Protein AF-R9J245-F1 (afdb_monomer_lite)

Secondary structure (DSSP, 8-state):
--HHHHHHHHHHHHHHHHHHHHHHHHTTS----HHHHHHHHHHHHHHHH-S-------S----------

Sequence (69 aa):
MSIEEKYKKKNVDIQQHVRSEMENIKKGISKKNLVQLNVILDELEKTLNNKCLPLSYPRIIVDSWDFQD

Structure (mmCIF, N/CA/C/O backbone):
data_AF-R9J245-F1
#
_entry.id   AF-R9J245-F1
#
loop_
_atom_site.group_PDB
_atom_site.id
_atom_site.type_symbol
_atom_site.label_atom_id
_atom_site.label_alt_id
_atom_site.label_comp_id
_atom_site.label_asym_id
_atom_site.label_entity_id
_atom_site.label_seq_id
_atom_site.pdbx_PDB_ins_code
_atom_site.Cartn_x
_atom_site.Cartn_y
_atom_site.Cartn_z
_atom_site.occupancy
_atom_site.B_iso_or_equiv
_atom_site.auth_seq_id
_atom_site.auth_comp_id
_atom_site.auth_asym_id
_atom_site.auth_atom_id
_atom_site.pdbx_PDB_model_num
ATOM 1 N N . MET A 1 1 ? 19.949 11.447 -6.419 1.00 62.94 1 MET A N 1
ATOM 2 C CA . MET A 1 1 ? 18.889 10.494 -6.037 1.00 62.94 1 MET A CA 1
ATOM 3 C C . MET A 1 1 ? 17.995 10.278 -7.244 1.00 62.94 1 MET A C 1
ATOM 5 O O . MET A 1 1 ? 17.387 11.241 -7.715 1.00 62.94 1 MET A O 1
ATOM 9 N N . SER A 1 2 ? 17.997 9.060 -7.775 1.00 83.56 2 SER A N 1
ATOM 10 C CA . SER A 1 2 ? 17.180 8.646 -8.914 1.00 83.56 2 SER A CA 1
ATOM 11 C C . SER A 1 2 ? 15.691 8.769 -8.582 1.00 83.56 2 SER A C 1
ATOM 13 O O . SER A 1 2 ? 15.285 8.743 -7.417 1.00 83.56 2 SER A O 1
ATOM 15 N N . ILE A 1 3 ? 14.863 8.916 -9.612 1.00 82.62 3 ILE A N 1
ATOM 16 C CA . ILE A 1 3 ? 13.403 8.959 -9.479 1.00 82.62 3 ILE A CA 1
ATOM 17 C C . ILE A 1 3 ? 12.903 7.692 -8.766 1.00 82.62 3 ILE A C 1
ATOM 19 O O . ILE A 1 3 ? 12.084 7.787 -7.855 1.00 82.62 3 ILE A O 1
ATOM 23 N N . GLU A 1 4 ? 13.474 6.532 -9.093 1.00 80.81 4 GLU A N 1
ATOM 24 C CA . GLU A 1 4 ? 13.141 5.249 -8.464 1.00 80.81 4 GLU A CA 1
ATOM 25 C C . GLU A 1 4 ? 13.420 5.245 -6.950 1.00 80.81 4 GLU A C 1
ATOM 27 O O . GLU A 1 4 ? 12.599 4.785 -6.161 1.00 80.81 4 GLU A O 1
ATOM 32 N N . GLU A 1 5 ? 14.547 5.813 -6.518 1.00 83.56 5 GLU A N 1
ATOM 33 C CA . GLU A 1 5 ? 14.910 5.911 -5.098 1.00 83.56 5 GLU A CA 1
ATOM 34 C C . GLU A 1 5 ? 13.964 6.845 -4.337 1.00 83.56 5 GLU A C 1
ATOM 36 O O . GLU A 1 5 ? 13.550 6.539 -3.218 1.00 83.56 5 GLU A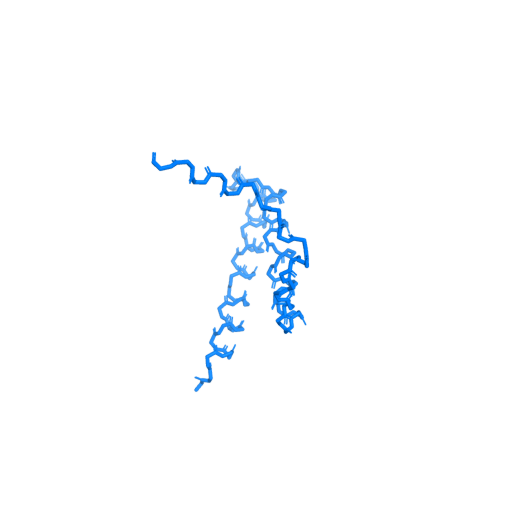 O 1
ATOM 41 N N . LYS A 1 6 ? 13.568 7.965 -4.958 1.00 87.19 6 LYS A N 1
ATOM 42 C CA . LYS A 1 6 ? 12.576 8.886 -4.384 1.00 87.19 6 LYS A CA 1
ATOM 43 C C . LYS A 1 6 ? 11.218 8.203 -4.209 1.00 87.19 6 LYS A C 1
ATOM 45 O O . LYS A 1 6 ? 10.580 8.396 -3.176 1.00 87.19 6 LYS A O 1
ATOM 50 N N . TYR A 1 7 ? 10.791 7.406 -5.190 1.00 83.62 7 TYR A N 1
ATOM 51 C CA . TYR A 1 7 ? 9.549 6.635 -5.106 1.00 83.62 7 TYR A CA 1
ATOM 52 C C . TYR A 1 7 ? 9.612 5.561 -4.023 1.00 83.62 7 TYR A C 1
ATOM 54 O O . TYR A 1 7 ? 8.696 5.484 -3.209 1.00 83.62 7 TYR A O 1
ATOM 62 N N . LYS A 1 8 ? 10.703 4.789 -3.947 1.00 85.44 8 LYS A N 1
ATOM 63 C CA . LYS A 1 8 ? 10.893 3.784 -2.889 1.00 85.44 8 LYS A CA 1
ATOM 64 C C . LYS A 1 8 ? 10.848 4.412 -1.502 1.00 85.44 8 LYS A C 1
ATOM 66 O O . LYS A 1 8 ? 10.140 3.909 -0.637 1.00 85.44 8 LYS A O 1
ATOM 71 N N . LYS A 1 9 ? 11.535 5.542 -1.308 1.00 89.25 9 LYS A N 1
ATOM 72 C CA . LYS A 1 9 ? 11.517 6.265 -0.032 1.00 89.25 9 LYS A CA 1
ATOM 73 C C . LYS A 1 9 ? 10.104 6.714 0.346 1.00 89.25 9 LYS A C 1
ATOM 75 O O . LYS A 1 9 ? 9.656 6.421 1.447 1.00 89.25 9 LYS A O 1
ATOM 80 N N . LYS A 1 10 ? 9.378 7.342 -0.587 1.00 88.44 10 LYS A N 1
ATOM 81 C CA . LYS A 1 10 ? 7.980 7.738 -0.358 1.00 88.44 10 LYS A CA 1
ATOM 82 C C . LYS A 1 10 ? 7.080 6.545 -0.039 1.00 88.44 10 LYS A C 1
ATOM 84 O O . LYS A 1 10 ? 6.219 6.667 0.821 1.00 88.44 10 LYS A O 1
ATOM 89 N N . ASN A 1 11 ? 7.269 5.411 -0.713 1.00 87.12 11 ASN A N 1
ATOM 90 C CA . ASN A 1 11 ? 6.479 4.210 -0.452 1.00 87.12 11 ASN A CA 1
ATOM 91 C C . ASN A 1 11 ? 6.684 3.715 0.990 1.00 87.12 11 ASN A C 1
ATOM 93 O O . ASN A 1 11 ? 5.714 3.485 1.707 1.00 87.12 11 ASN A O 1
ATOM 97 N N . VAL A 1 12 ? 7.938 3.648 1.451 1.00 89.75 12 VAL A N 1
ATOM 98 C CA . VAL A 1 12 ? 8.271 3.275 2.837 1.00 89.75 12 VAL A CA 1
ATOM 99 C C . VAL A 1 12 ? 7.656 4.251 3.848 1.00 89.75 12 VAL A C 1
ATOM 101 O O . VAL A 1 12 ? 7.035 3.806 4.814 1.00 89.75 12 VAL A O 1
ATOM 104 N N . ASP A 1 13 ? 7.756 5.562 3.604 1.00 92.75 13 ASP A N 1
ATOM 105 C CA . ASP A 1 13 ? 7.159 6.582 4.480 1.00 92.75 13 ASP A CA 1
ATOM 106 C C . ASP A 1 13 ? 5.630 6.401 4.599 1.00 92.75 13 ASP A C 1
ATOM 108 O O . ASP A 1 13 ? 5.065 6.466 5.694 1.00 92.75 13 ASP A O 1
ATOM 112 N N . ILE A 1 14 ? 4.948 6.116 3.482 1.00 90.94 14 ILE A N 1
ATOM 113 C CA . ILE A 1 14 ? 3.496 5.883 3.463 1.00 90.94 14 ILE A CA 1
ATOM 114 C C . ILE A 1 14 ? 3.144 4.591 4.208 1.00 90.94 14 ILE A C 1
ATOM 116 O O . ILE A 1 14 ? 2.233 4.603 5.036 1.00 90.94 14 ILE A O 1
ATOM 120 N N . GLN A 1 15 ? 3.869 3.490 3.986 1.00 90.25 15 GLN A N 1
ATOM 121 C CA . GLN A 1 15 ? 3.640 2.235 4.712 1.00 90.25 15 GLN A CA 1
ATOM 122 C C . GLN A 1 15 ? 3.771 2.425 6.229 1.00 90.25 15 GLN A C 1
ATOM 124 O O . GLN A 1 15 ? 2.942 1.925 6.995 1.00 90.25 15 GLN A O 1
ATOM 129 N N . GLN A 1 16 ? 4.772 3.186 6.679 1.00 92.12 16 GLN A N 1
ATOM 130 C CA . GLN A 1 16 ? 4.963 3.488 8.097 1.00 92.12 16 GLN A CA 1
ATOM 131 C C . GLN A 1 16 ? 3.808 4.324 8.670 1.00 92.12 16 GLN A C 1
ATOM 133 O O . GLN A 1 16 ? 3.349 4.069 9.790 1.00 92.12 16 GL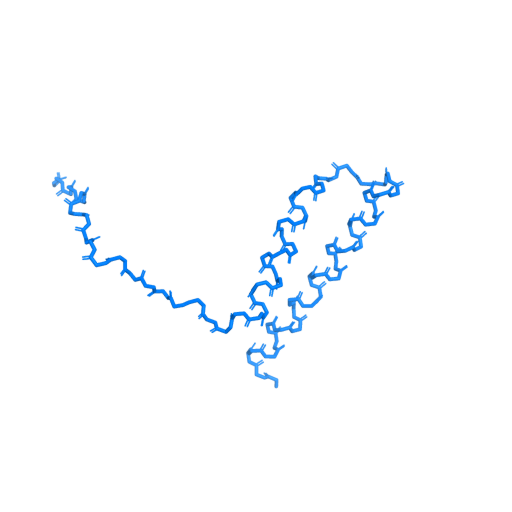N A O 1
ATOM 138 N N . HIS A 1 17 ? 3.296 5.285 7.898 1.00 91.12 17 HIS A N 1
ATOM 139 C CA . HIS A 1 17 ? 2.129 6.070 8.292 1.00 91.12 17 HIS A CA 1
ATOM 140 C C . HIS A 1 17 ? 0.874 5.194 8.425 1.00 91.12 17 HIS A C 1
ATOM 142 O O . HIS A 1 17 ? 0.182 5.262 9.440 1.00 91.12 17 HIS A O 1
ATOM 148 N N . VAL A 1 18 ? 0.616 4.309 7.455 1.00 88.69 18 VAL A N 1
ATOM 149 C CA . VAL A 1 18 ? -0.540 3.398 7.488 1.00 88.69 18 VAL A CA 1
ATOM 150 C C . VAL A 1 18 ? -0.447 2.428 8.673 1.00 88.69 18 VAL A C 1
ATOM 152 O O . VAL A 1 18 ? -1.442 2.219 9.365 1.00 88.69 18 VAL A O 1
ATOM 155 N N . ARG A 1 19 ? 0.745 1.902 8.994 1.00 89.38 19 ARG A N 1
ATOM 156 C CA . ARG A 1 19 ? 0.951 1.059 10.190 1.00 89.38 19 ARG A CA 1
ATOM 157 C C . ARG A 1 19 ? 0.652 1.806 11.492 1.00 89.38 19 ARG A C 1
ATOM 159 O O . ARG A 1 19 ? -0.043 1.267 12.351 1.00 89.38 19 ARG A O 1
ATOM 166 N N . SER A 1 20 ? 1.112 3.051 11.613 1.00 89.75 20 SER A N 1
ATOM 167 C CA . SER A 1 20 ? 0.806 3.909 12.771 1.00 89.75 20 SER A CA 1
ATOM 168 C C . SER A 1 20 ? -0.701 4.143 12.913 1.00 89.75 20 SER A C 1
ATOM 170 O O . SER A 1 20 ? -1.261 4.031 14.003 1.00 89.75 20 SER A O 1
ATOM 172 N N . GLU A 1 21 ? -1.390 4.393 11.800 1.00 87.00 21 GLU A N 1
ATOM 173 C CA . GLU A 1 21 ? -2.843 4.563 11.791 1.00 87.00 21 GLU A CA 1
ATOM 174 C C . GLU A 1 21 ? -3.586 3.279 12.183 1.00 87.00 21 GLU A C 1
ATOM 176 O O . GLU A 1 21 ? -4.564 3.340 12.927 1.00 87.00 21 GLU A O 1
ATOM 181 N N . MET A 1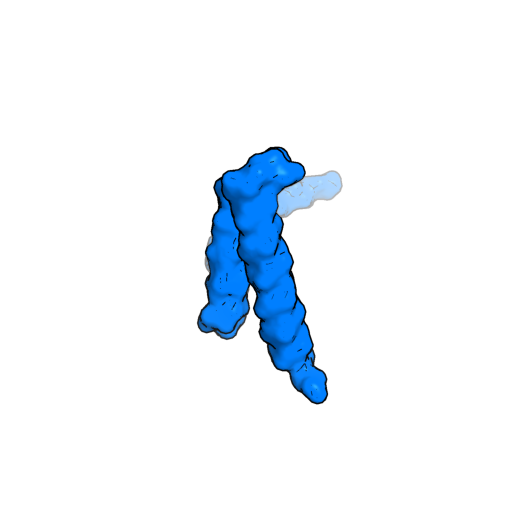 22 ? -3.105 2.104 11.770 1.00 85.50 22 MET A N 1
ATOM 182 C CA . MET A 1 22 ? -3.657 0.826 12.228 1.00 85.50 22 MET A CA 1
ATOM 183 C C . MET A 1 22 ? -3.478 0.610 13.731 1.00 85.50 22 MET A C 1
ATOM 185 O O . MET A 1 22 ? -4.386 0.093 14.385 1.00 85.50 22 MET A O 1
ATOM 189 N N . GLU A 1 23 ? -2.344 1.011 14.307 1.00 87.50 23 GLU A N 1
ATOM 190 C CA . 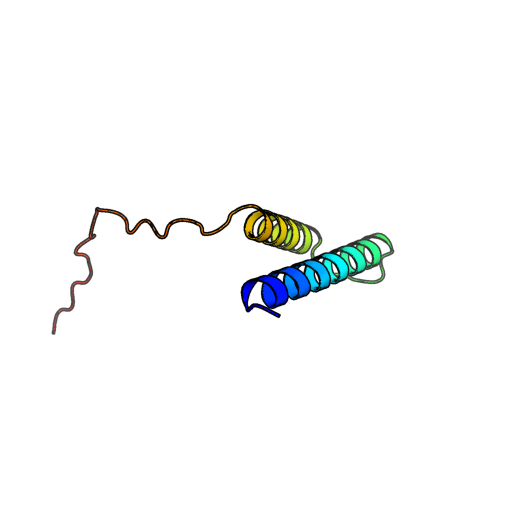GLU A 1 23 ? -2.162 0.989 15.761 1.00 87.50 23 GLU A CA 1
ATOM 191 C C . GLU A 1 23 ? -3.117 1.949 16.471 1.00 87.50 23 GLU A C 1
ATOM 193 O O . GLU A 1 23 ? -3.680 1.593 17.507 1.00 87.50 23 GLU A O 1
ATOM 198 N N . ASN A 1 24 ? -3.357 3.132 15.903 1.00 87.75 24 ASN A N 1
ATOM 199 C CA . ASN A 1 24 ? -4.328 4.090 16.431 1.00 87.75 24 ASN A CA 1
ATOM 200 C C . ASN A 1 24 ? -5.758 3.528 16.398 1.00 87.75 24 ASN A C 1
ATOM 202 O O . ASN A 1 24 ? -6.521 3.749 17.339 1.00 87.75 24 ASN A O 1
ATOM 206 N N . ILE A 1 25 ? -6.117 2.761 15.362 1.00 85.81 25 ILE A N 1
ATOM 207 C CA . ILE A 1 25 ? -7.399 2.040 15.294 1.00 85.81 25 ILE A CA 1
ATOM 208 C C . ILE A 1 25 ? -7.462 0.953 16.375 1.00 85.81 25 ILE A C 1
ATOM 210 O O . ILE A 1 25 ? -8.449 0.878 17.102 1.00 85.81 25 ILE A O 1
ATOM 214 N N . LYS A 1 26 ? -6.400 0.149 16.546 1.00 82.88 26 LYS A N 1
ATOM 215 C CA . LYS A 1 26 ? -6.333 -0.876 17.608 1.00 82.88 26 LYS A CA 1
ATOM 216 C C . LYS A 1 26 ? -6.463 -0.277 19.011 1.00 82.88 26 LYS A C 1
ATOM 218 O O . LYS A 1 26 ? -7.079 -0.888 19.876 1.00 82.88 26 LYS A O 1
ATOM 223 N N . LYS A 1 27 ? -5.907 0.918 19.228 1.00 87.38 27 LYS A N 1
ATOM 224 C CA . LYS A 1 27 ? -6.017 1.689 20.479 1.00 87.38 27 LYS A CA 1
ATOM 225 C C . LYS A 1 27 ? -7.370 2.404 20.635 1.00 87.38 27 LYS A C 1
ATOM 227 O O . LYS A 1 27 ? -7.591 3.045 21.655 1.00 87.38 27 LYS A O 1
ATOM 232 N N . GLY A 1 28 ? -8.263 2.328 19.643 1.00 80.56 28 GLY A N 1
ATOM 233 C CA . GLY A 1 28 ? -9.582 2.971 19.664 1.00 80.56 28 GLY A CA 1
ATOM 234 C C . GLY A 1 28 ? -9.562 4.490 19.451 1.00 80.56 28 GLY A C 1
ATOM 235 O O . GLY A 1 28 ? -10.587 5.144 19.622 1.00 80.56 28 GLY A O 1
ATOM 236 N N . ILE A 1 29 ? -8.415 5.058 19.066 1.00 78.12 29 ILE A N 1
ATOM 237 C CA . ILE A 1 29 ? -8.214 6.502 18.853 1.00 78.12 29 ILE A CA 1
ATOM 238 C C . ILE A 1 29 ? -8.796 6.933 17.498 1.00 78.12 29 ILE A C 1
ATOM 240 O O . ILE A 1 29 ? -9.256 8.061 17.335 1.00 78.12 29 ILE A O 1
ATOM 244 N N . SER A 1 30 ? -8.800 6.027 16.517 1.00 76.12 30 SER A N 1
ATOM 245 C CA . SER A 1 30 ? -9.250 6.289 15.150 1.00 76.12 30 SER A CA 1
ATOM 246 C C . SER A 1 30 ? -10.379 5.341 14.750 1.00 76.12 30 SER A C 1
ATOM 248 O O . SER A 1 30 ? -10.302 4.138 14.985 1.00 76.12 30 SER A O 1
ATOM 250 N N . LYS A 1 31 ? -11.424 5.880 14.108 1.00 77.88 31 LYS A N 1
ATOM 251 C CA . LYS A 1 31 ? -12.568 5.116 13.567 1.00 77.88 31 LYS A CA 1
ATOM 252 C C . LYS A 1 31 ? -12.399 4.738 12.088 1.00 77.88 31 LYS A C 1
ATOM 254 O O . LYS A 1 31 ? -13.370 4.369 11.432 1.00 77.88 31 LYS A O 1
ATOM 259 N N . LYS A 1 32 ? -11.193 4.884 11.530 1.00 79.31 32 LYS A N 1
ATOM 260 C CA . LYS A 1 32 ? -10.913 4.532 10.130 1.00 79.31 32 LYS A CA 1
ATOM 261 C C . LYS A 1 32 ? -11.109 3.029 9.893 1.00 79.31 32 LYS A C 1
ATOM 263 O O . LYS A 1 32 ? -10.934 2.215 10.798 1.00 79.31 32 LYS A O 1
ATOM 268 N N . ASN A 1 33 ? -11.471 2.661 8.665 1.00 83.38 33 ASN A N 1
ATOM 269 C CA . ASN A 1 33 ? -11.747 1.272 8.312 1.00 83.38 33 ASN A CA 1
ATOM 270 C C . ASN A 1 33 ? -10.444 0.468 8.175 1.00 83.38 33 ASN A C 1
ATOM 272 O O . ASN A 1 33 ? -9.670 0.662 7.238 1.00 83.38 33 ASN A O 1
ATOM 276 N N . LEU A 1 34 ? -10.233 -0.474 9.093 1.00 82.19 34 LEU A N 1
ATOM 277 C CA . LEU A 1 34 ? -9.047 -1.327 9.139 1.00 82.19 34 LEU A CA 1
ATOM 278 C C . LEU A 1 34 ? -8.885 -2.202 7.884 1.00 82.19 34 LEU A C 1
ATOM 280 O O . LEU A 1 34 ? -7.762 -2.448 7.454 1.00 82.19 34 LEU A O 1
ATOM 284 N N . VAL A 1 35 ? -9.991 -2.624 7.261 1.00 84.44 35 VAL A N 1
ATOM 285 C CA . VAL A 1 35 ? -9.960 -3.420 6.023 1.00 84.44 35 VAL A CA 1
ATOM 286 C C . VAL A 1 35 ? -9.373 -2.601 4.875 1.00 84.44 35 VAL A C 1
ATOM 288 O O . VAL A 1 35 ? -8.530 -3.100 4.139 1.00 84.44 35 VAL A O 1
ATOM 291 N N . GLN A 1 36 ? -9.753 -1.326 4.762 1.00 82.00 36 GLN A N 1
ATOM 292 C CA . GLN A 1 36 ? -9.211 -0.434 3.735 1.00 82.00 36 GLN A CA 1
ATOM 293 C C . GLN A 1 36 ? -7.717 -0.165 3.952 1.00 82.00 36 GLN A C 1
ATOM 295 O O . GLN A 1 36 ? -6.956 -0.210 2.991 1.00 82.00 36 GLN A O 1
ATOM 300 N N . LEU A 1 37 ? -7.274 0.047 5.199 1.00 86.38 37 LEU A N 1
ATOM 301 C CA . LEU A 1 37 ? -5.843 0.211 5.495 1.00 86.38 37 LEU A CA 1
ATOM 302 C C . LEU A 1 37 ? -5.027 -1.050 5.163 1.00 86.38 37 LEU A C 1
ATOM 304 O O . LEU A 1 37 ? -3.918 -0.925 4.651 1.00 86.38 37 LEU A O 1
ATOM 308 N N . ASN A 1 38 ? -5.576 -2.245 5.403 1.00 84.88 38 ASN A N 1
ATOM 309 C CA . ASN A 1 38 ? -4.931 -3.502 5.014 1.00 84.88 38 ASN A CA 1
ATOM 310 C C . ASN A 1 38 ? -4.777 -3.631 3.494 1.00 84.88 38 ASN A C 1
ATOM 312 O O . ASN A 1 38 ? -3.708 -4.015 3.031 1.00 84.88 38 ASN A O 1
ATOM 316 N N . VAL A 1 39 ? -5.815 -3.288 2.723 1.00 88.19 39 VAL A N 1
ATOM 317 C CA . VAL A 1 39 ? -5.752 -3.313 1.250 1.00 88.19 39 VAL A CA 1
ATOM 318 C C . VAL A 1 39 ? -4.687 -2.343 0.740 1.00 88.19 39 VAL A C 1
ATOM 320 O O . VAL A 1 39 ? -3.867 -2.717 -0.092 1.00 88.19 39 VAL A O 1
ATOM 323 N N . ILE A 1 40 ? -4.643 -1.129 1.295 1.00 86.69 40 ILE A N 1
ATOM 324 C CA . ILE A 1 40 ? -3.638 -0.125 0.927 1.00 86.69 40 ILE A CA 1
ATOM 325 C C . ILE A 1 40 ? -2.221 -0.635 1.229 1.00 86.69 40 ILE A C 1
ATOM 327 O O . ILE A 1 40 ? -1.335 -0.483 0.395 1.00 86.69 40 ILE A O 1
ATOM 331 N N . LEU A 1 41 ? -1.985 -1.261 2.387 1.00 89.12 41 LEU A N 1
ATOM 332 C CA . LEU A 1 41 ? -0.671 -1.839 2.703 1.00 89.12 41 LEU A CA 1
ATOM 333 C C . LEU A 1 41 ? -0.262 -2.940 1.723 1.00 89.12 41 LEU A C 1
ATOM 335 O O . LEU A 1 41 ? 0.879 -2.939 1.268 1.00 89.12 41 LEU A O 1
ATOM 339 N N . ASP A 1 42 ? -1.183 -3.836 1.377 1.00 86.81 42 ASP A N 1
ATOM 340 C CA . ASP A 1 42 ? -0.928 -4.924 0.431 1.00 86.81 42 ASP A CA 1
ATOM 341 C C . ASP A 1 42 ? -0.581 -4.388 -0.973 1.00 86.81 42 ASP A C 1
ATOM 343 O O . ASP A 1 42 ? 0.375 -4.846 -1.604 1.00 86.81 42 ASP A O 1
ATOM 347 N N . GLU A 1 43 ? -1.273 -3.348 -1.449 1.00 84.69 43 GLU A N 1
ATOM 348 C CA . GLU A 1 43 ? -0.925 -2.675 -2.708 1.00 84.69 43 GLU A CA 1
ATOM 349 C C . GLU A 1 43 ? 0.441 -1.971 -2.647 1.00 84.69 43 GLU A C 1
ATOM 351 O O . GLU A 1 43 ? 1.233 -2.047 -3.594 1.00 84.69 43 GLU A O 1
ATOM 356 N N . LEU A 1 44 ? 0.763 -1.317 -1.527 1.00 86.00 44 LEU A N 1
ATOM 357 C CA . LEU A 1 44 ? 2.058 -0.661 -1.321 1.00 86.00 44 LEU A CA 1
ATOM 358 C C . LEU A 1 44 ? 3.219 -1.673 -1.262 1.00 86.00 44 LEU A C 1
ATOM 360 O O . LEU A 1 44 ? 4.318 -1.378 -1.738 1.00 86.00 44 LEU A O 1
ATOM 364 N N . GLU A 1 45 ? 3.004 -2.870 -0.713 1.00 84.56 45 GLU A N 1
ATOM 365 C CA . GLU A 1 45 ? 3.996 -3.955 -0.714 1.00 84.56 45 GLU A CA 1
ATOM 366 C C . GLU A 1 45 ? 4.153 -4.578 -2.110 1.00 84.56 45 GLU A C 1
ATOM 368 O O . GLU A 1 45 ? 5.276 -4.775 -2.588 1.00 84.56 45 GLU A O 1
ATOM 373 N N . LYS A 1 46 ? 3.044 -4.808 -2.824 1.00 83.25 46 LYS A N 1
ATOM 374 C CA . LYS A 1 46 ? 3.062 -5.302 -4.211 1.00 83.25 46 LYS A CA 1
ATOM 375 C C . LYS A 1 46 ? 3.789 -4.352 -5.154 1.00 83.25 46 LYS A C 1
ATOM 377 O O . LYS A 1 46 ? 4.547 -4.812 -6.002 1.00 83.25 46 LYS A O 1
ATOM 382 N N . THR A 1 47 ? 3.594 -3.045 -5.004 1.00 77.25 47 THR A N 1
ATOM 383 C CA . THR A 1 47 ? 4.268 -2.022 -5.824 1.00 77.25 47 THR A CA 1
ATOM 384 C C . THR A 1 47 ? 5.760 -1.882 -5.512 1.00 77.25 47 THR A C 1
ATOM 386 O O . THR A 1 47 ? 6.520 -1.460 -6.381 1.00 77.25 47 THR A O 1
ATOM 389 N N . LEU A 1 48 ? 6.210 -2.273 -4.313 1.00 78.19 48 LEU A N 1
ATOM 390 C CA . LEU A 1 48 ? 7.636 -2.339 -3.980 1.00 78.19 48 LEU A CA 1
ATOM 391 C C . LEU A 1 48 ? 8.322 -3.553 -4.629 1.00 78.19 48 LEU A C 1
ATOM 393 O O . LEU A 1 48 ? 9.440 -3.430 -5.133 1.00 78.19 48 LEU A O 1
ATOM 397 N N . ASN A 1 49 ? 7.652 -4.710 -4.610 1.00 74.44 49 ASN A N 1
ATOM 398 C CA . ASN A 1 49 ? 8.206 -5.987 -5.072 1.00 74.44 49 ASN A CA 1
ATOM 399 C C . ASN A 1 49 ? 8.073 -6.190 -6.589 1.00 74.44 49 ASN A C 1
ATOM 401 O O . ASN A 1 49 ? 8.978 -6.732 -7.223 1.00 74.44 49 ASN A O 1
ATOM 405 N N . ASN A 1 50 ? 6.978 -5.726 -7.193 1.00 67.38 50 ASN A N 1
ATOM 406 C CA . ASN A 1 50 ? 6.766 -5.824 -8.631 1.00 67.38 50 ASN A CA 1
ATOM 407 C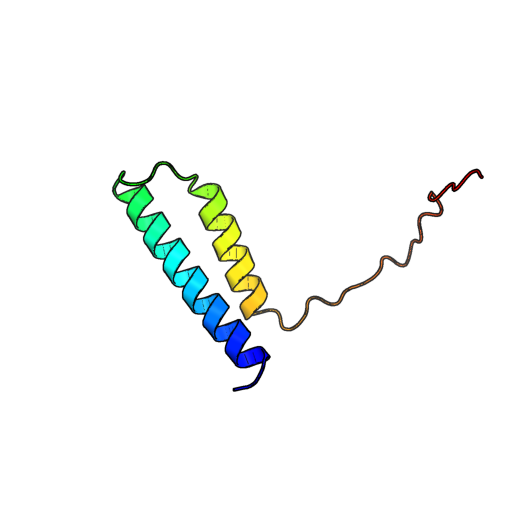 C . ASN A 1 50 ? 7.350 -4.596 -9.331 1.00 67.38 50 ASN A C 1
ATOM 409 O O . ASN A 1 50 ? 6.707 -3.552 -9.451 1.00 67.38 50 ASN A O 1
ATOM 413 N N . LYS A 1 51 ? 8.578 -4.735 -9.842 1.00 62.06 51 LYS A N 1
ATOM 414 C CA . LYS A 1 51 ? 9.135 -3.802 -10.827 1.00 62.06 51 LYS A CA 1
ATOM 415 C C . LYS A 1 51 ? 8.291 -3.883 -12.096 1.00 62.06 51 LYS A C 1
ATOM 417 O O . LYS A 1 51 ? 8.556 -4.727 -12.941 1.00 62.06 51 LYS A O 1
ATOM 422 N N . CYS A 1 52 ? 7.327 -2.976 -12.232 1.00 58.12 52 CYS A N 1
ATOM 423 C CA . CYS A 1 52 ? 6.536 -2.800 -13.447 1.00 58.12 52 CYS A CA 1
ATOM 424 C C . CYS A 1 52 ? 5.585 -3.983 -13.711 1.00 58.12 52 CYS A C 1
ATOM 426 O O . CYS A 1 52 ? 5.963 -4.985 -14.314 1.00 58.12 52 CYS A O 1
ATOM 428 N N . LEU A 1 53 ? 4.321 -3.856 -13.287 1.00 59.47 53 LEU A N 1
ATOM 429 C CA . LEU A 1 53 ? 3.264 -4.669 -13.889 1.00 59.47 53 LEU A CA 1
ATOM 430 C C . LEU A 1 53 ? 3.300 -4.388 -15.397 1.00 59.47 53 LEU A C 1
ATOM 432 O O . LEU A 1 53 ? 3.166 -3.221 -15.781 1.00 59.47 53 LEU A O 1
ATOM 436 N N . PRO A 1 54 ? 3.514 -5.396 -16.258 1.00 60.62 54 PRO A N 1
ATOM 437 C CA . PRO A 1 54 ? 3.419 -5.167 -17.684 1.00 60.62 54 PRO A CA 1
ATOM 438 C C . PRO A 1 54 ? 1.992 -4.704 -17.973 1.00 60.62 54 PRO A C 1
ATOM 440 O O . PRO A 1 54 ? 1.028 -5.413 -17.681 1.00 60.62 54 PRO A O 1
ATOM 443 N N . LEU A 1 55 ? 1.855 -3.502 -18.534 1.00 58.31 55 LEU A N 1
ATOM 444 C CA . LEU A 1 55 ? 0.614 -3.057 -19.157 1.00 58.31 55 LEU A CA 1
ATOM 445 C C . LEU A 1 55 ? 0.369 -3.965 -20.366 1.00 58.31 55 LEU A C 1
ATOM 447 O O . LEU A 1 55 ? 0.789 -3.669 -21.482 1.00 58.31 55 LEU A O 1
ATOM 451 N N . SER A 1 56 ? -0.262 -5.118 -20.145 1.00 62.00 56 SER A N 1
ATOM 452 C CA . SER A 1 56 ? -0.755 -5.936 -21.242 1.00 62.00 56 SER A CA 1
ATOM 453 C C . SER A 1 56 ? -2.086 -5.348 -21.679 1.00 62.00 56 SER A C 1
ATOM 455 O O . SER A 1 56 ? -3.100 -5.521 -20.998 1.00 62.00 56 SER A O 1
ATOM 457 N N . TYR A 1 57 ? -2.089 -4.646 -22.809 1.00 62.69 57 TYR A N 1
ATOM 458 C CA . TYR A 1 57 ? -3.346 -4.328 -23.467 1.00 62.69 57 TYR A CA 1
ATOM 459 C C . TYR A 1 57 ? -4.007 -5.658 -23.858 1.00 62.69 57 TYR A C 1
ATOM 461 O O . TYR A 1 57 ? -3.335 -6.506 -24.463 1.00 62.69 57 TYR A O 1
ATOM 469 N N . PRO A 1 58 ? -5.276 -5.898 -23.495 1.00 67.50 58 PRO A N 1
ATOM 470 C CA . PRO A 1 58 ? -5.970 -7.081 -23.969 1.00 67.50 58 PRO A CA 1
ATOM 471 C C . PRO A 1 58 ? -5.933 -7.083 -25.502 1.00 67.50 58 PRO A C 1
ATOM 473 O O . PRO A 1 58 ? -6.262 -6.090 -26.143 1.00 67.50 58 PRO A O 1
ATOM 476 N N . ARG A 1 59 ? -5.528 -8.209 -26.109 1.00 60.91 59 ARG A N 1
ATOM 477 C CA . ARG A 1 59 ? -5.530 -8.386 -27.579 1.00 60.91 59 ARG A CA 1
ATOM 478 C C . ARG A 1 59 ? -6.941 -8.421 -28.180 1.00 60.91 59 ARG A C 1
ATOM 480 O O . ARG A 1 59 ? -7.088 -8.598 -29.383 1.00 60.91 59 ARG A O 1
ATOM 487 N N . ILE A 1 60 ? -7.961 -8.288 -27.340 1.00 63.59 60 ILE A N 1
ATOM 488 C CA . ILE A 1 60 ? -9.348 -8.125 -27.739 1.00 63.59 60 ILE A CA 1
ATOM 489 C C . ILE A 1 60 ? -9.623 -6.627 -27.654 1.00 63.59 60 ILE A C 1
ATOM 491 O O . ILE A 1 60 ? -9.890 -6.096 -26.577 1.00 63.59 60 ILE A O 1
ATOM 495 N N . ILE A 1 61 ? -9.513 -5.945 -28.791 1.00 63.16 61 ILE A N 1
ATOM 496 C CA . ILE A 1 61 ? -10.153 -4.645 -28.964 1.00 63.16 61 ILE A CA 1
ATOM 497 C C . ILE A 1 61 ? -11.642 -4.970 -29.039 1.00 63.16 61 ILE A C 1
ATOM 499 O O . ILE A 1 61 ? -12.108 -5.525 -30.032 1.00 63.16 61 ILE A O 1
ATOM 503 N N . VAL A 1 62 ? -12.373 -4.735 -27.951 1.00 58.81 62 VAL A N 1
ATOM 504 C CA . VAL A 1 62 ? -13.832 -4.728 -28.026 1.00 58.81 62 VAL A CA 1
ATOM 505 C C . VAL A 1 62 ? -14.178 -3.457 -28.787 1.00 58.81 62 VAL A C 1
ATOM 507 O O . VAL A 1 62 ? -14.043 -2.357 -28.253 1.00 58.81 62 VAL A O 1
ATOM 510 N N . ASP A 1 63 ? -14.560 -3.619 -30.050 1.00 60.38 63 ASP A N 1
ATOM 511 C CA . ASP A 1 63 ? -15.014 -2.560 -30.958 1.00 60.38 63 ASP A CA 1
ATOM 512 C C . ASP A 1 63 ? -16.411 -2.050 -30.552 1.00 60.38 63 ASP A C 1
ATOM 514 O O . ASP A 1 63 ? -17.334 -1.963 -31.349 1.00 60.38 63 ASP A O 1
ATOM 518 N N . SER A 1 64 ? -16.612 -1.806 -29.253 1.00 60.81 64 SER A N 1
ATOM 519 C CA . SER A 1 64 ? -17.841 -1.230 -28.701 1.00 60.81 64 SER A CA 1
ATOM 520 C C . SER A 1 64 ? -17.723 0.277 -28.500 1.00 60.81 64 SER A C 1
ATOM 522 O O . SER A 1 64 ? -18.573 0.871 -27.841 1.00 60.81 64 SER A O 1
ATOM 524 N N . TRP A 1 65 ? -16.666 0.904 -29.025 1.00 62.94 65 TRP A N 1
ATOM 525 C CA . TRP A 1 65 ? -16.642 2.351 -29.210 1.00 62.94 65 TRP A CA 1
ATOM 526 C C . TRP A 1 65 ? -17.454 2.669 -30.464 1.00 62.94 65 TRP A C 1
ATOM 528 O O . TRP A 1 65 ? -16.915 3.072 -31.489 1.00 62.94 65 TRP A O 1
ATOM 538 N N . ASP A 1 66 ? -18.763 2.448 -30.366 1.00 63.16 66 ASP A N 1
ATOM 539 C CA . ASP A 1 66 ? -19.734 2.917 -31.346 1.00 63.16 66 ASP A CA 1
ATOM 540 C C . ASP A 1 66 ? -19.832 4.442 -31.162 1.00 63.16 66 ASP A C 1
ATOM 542 O O . ASP A 1 66 ? -20.703 4.969 -30.470 1.00 63.16 66 ASP A O 1
ATOM 546 N N . PHE A 1 67 ? -18.833 5.161 -31.681 1.00 62.31 67 PHE A N 1
ATOM 547 C CA . PHE A 1 67 ? -18.940 6.589 -31.948 1.00 62.31 67 PHE A CA 1
ATOM 548 C C . PHE A 1 67 ? -19.882 6.740 -33.143 1.00 62.31 67 PHE A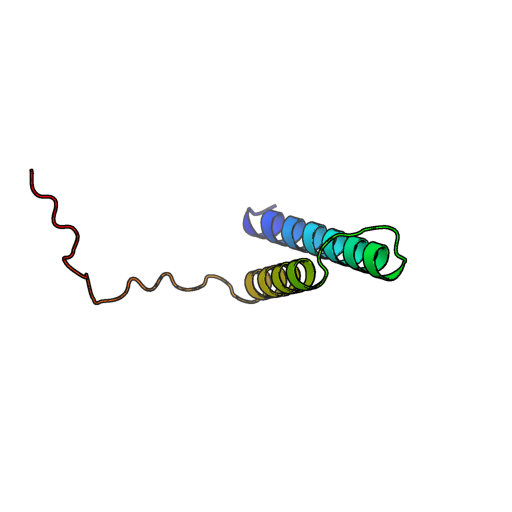 C 1
ATOM 550 O O . PHE A 1 67 ? -19.436 6.924 -34.274 1.00 62.31 67 PHE A O 1
ATOM 557 N N . GLN A 1 68 ? -21.185 6.600 -32.912 1.00 66.94 68 GLN A N 1
ATOM 558 C CA . GLN A 1 68 ? -22.144 7.154 -33.858 1.00 66.94 68 GLN A CA 1
ATOM 559 C C . GLN A 1 68 ? -22.066 8.683 -33.743 1.00 66.94 68 GLN A C 1
ATOM 561 O O . GLN A 1 68 ? -22.185 9.210 -32.635 1.00 66.94 68 GLN A O 1
ATOM 566 N N . ASP A 1 69 ? -21.762 9.305 -34.890 1.00 58.72 69 ASP A N 1
ATOM 567 C CA . ASP A 1 69 ? -21.524 10.737 -35.179 1.00 58.72 69 ASP A CA 1
ATOM 568 C C . ASP A 1 69 ? -22.318 11.750 -34.333 1.00 58.72 69 ASP A C 1
ATOM 570 O O . ASP A 1 69 ? -23.562 11.617 -34.226 1.00 58.72 69 ASP A O 1
#

Radius of gyration: 18.77 Å; chains: 1; bounding box: 41×19×56 Å

pLDDT: mean 78.08, std 11.3, range [58.12, 92.75]

Foldseek 3Di:
DDPVVVVLVVLVVVLVVLVVVLVCVVVVNDPDDPVVSVVVNVVSVCVNPDPDDPPDDPPDPPPPPPPPD